Protein AF-A0A804NWT2-F1 (afdb_monomer_lite)

Sequence (155 aa):
MDVITHHIYNLGPGVDDHLVQKILDPSYLDGEASTFSDLEGILRSADVLWIRRCSRWSTHLVSLDAQQPNTRLVTDAFVFSFWYLDQLGMSSKYGTKSYCRQTLVGGNYGLLNTTTALLWHRLMGTKVLSATFNGTNKIRAYAHCAKRSGRVLCS

Organism: Zea mays (NCBI:txid4577)

pLDDT: mean 70.6, std 16.53, range [32.19, 90.81]

Foldseek 3Di:
DAEDEAEDDLQDALLDLCSLVLLQDLVSLVVVLVVLQVVLVVCVVVVHNAYEYEYEHDCVVVVVDPPRPSRLDDLPHPSVLSSVVSVVQSCLVSPHQHYHYPDCDDDPNHPPPCPSVVVCVQFADSAWDDDDDPDDSSDDDTDHFTDDPPDGDDD

Radius of gyration: 16.42 Å; chains: 1; bounding box: 43×34×36 Å

Structure (mmCIF, N/CA/C/O backbone):
data_AF-A0A804NWT2-F1
#
_entry.id   AF-A0A804NWT2-F1
#
loop_
_atom_site.group_PDB
_atom_site.id
_atom_site.type_symbol
_atom_site.label_atom_id
_atom_site.label_alt_id
_atom_site.label_comp_id
_atom_site.label_asym_id
_atom_site.label_entity_id
_atom_site.label_seq_id
_atom_site.pdbx_PDB_ins_code
_atom_site.Cartn_x
_atom_site.Cartn_y
_atom_site.Cartn_z
_atom_site.occupancy
_atom_site.B_iso_or_equiv
_atom_site.auth_seq_id
_atom_site.auth_comp_id
_atom_site.auth_asym_id
_atom_site.auth_atom_id
_atom_site.pdbx_PDB_model_num
ATOM 1 N N . MET A 1 1 ? -9.303 -12.347 19.160 1.00 55.31 1 MET A N 1
ATOM 2 C CA . MET A 1 1 ? -8.289 -11.940 18.164 1.00 55.31 1 MET A CA 1
ATOM 3 C C . MET A 1 1 ? -8.605 -10.510 17.785 1.00 55.31 1 MET A C 1
ATOM 5 O O . MET A 1 1 ? -9.683 -10.282 17.259 1.00 55.31 1 MET A O 1
ATOM 9 N N . ASP A 1 2 ? -7.726 -9.557 18.088 1.00 70.88 2 ASP A N 1
ATOM 10 C CA . ASP A 1 2 ? -8.089 -8.132 18.017 1.00 70.88 2 ASP A CA 1
ATOM 11 C C . ASP A 1 2 ? -7.752 -7.476 16.673 1.00 70.88 2 ASP A C 1
ATOM 13 O O . ASP A 1 2 ? -8.400 -6.508 16.283 1.00 70.88 2 ASP A O 1
ATOM 17 N N . VAL A 1 3 ? -6.754 -7.997 15.948 1.00 69.81 3 VAL A N 1
ATOM 18 C CA . VAL A 1 3 ? -6.269 -7.431 14.680 1.00 69.81 3 VAL A CA 1
ATOM 19 C C . VAL A 1 3 ? -5.916 -8.547 13.701 1.00 69.81 3 VAL A C 1
ATOM 21 O O . VAL A 1 3 ? -5.163 -9.454 14.049 1.00 69.81 3 VAL A O 1
ATOM 24 N N . ILE A 1 4 ? -6.378 -8.439 12.453 1.00 71.69 4 ILE A N 1
ATOM 25 C CA . ILE A 1 4 ? -5.920 -9.295 11.348 1.00 71.69 4 ILE A CA 1
ATOM 26 C C . ILE A 1 4 ? -5.014 -8.509 10.407 1.00 71.69 4 ILE A C 1
ATOM 28 O O . ILE A 1 4 ? -5.317 -7.378 10.016 1.00 71.69 4 ILE A O 1
ATOM 32 N N . THR A 1 5 ? -3.891 -9.130 10.038 1.00 71.50 5 THR A N 1
ATOM 33 C CA . THR A 1 5 ? -2.950 -8.594 9.054 1.00 71.50 5 THR A CA 1
ATOM 34 C C . THR A 1 5 ? -2.999 -9.355 7.742 1.00 71.50 5 THR A C 1
ATOM 36 O O . THR A 1 5 ? -2.805 -10.567 7.740 1.00 71.50 5 THR A O 1
ATOM 39 N N . HIS A 1 6 ? -3.179 -8.641 6.630 1.00 73.56 6 HIS A N 1
ATOM 40 C CA . HIS A 1 6 ? -3.146 -9.213 5.280 1.00 73.56 6 HIS A CA 1
ATOM 41 C C . HIS A 1 6 ? -2.074 -8.532 4.429 1.00 73.56 6 HIS A C 1
ATOM 43 O O . HIS A 1 6 ? -1.953 -7.303 4.456 1.00 73.56 6 HIS A O 1
ATOM 49 N N . HIS A 1 7 ? -1.282 -9.324 3.703 1.00 75.69 7 HIS A N 1
ATOM 50 C CA . HIS A 1 7 ? -0.216 -8.828 2.836 1.00 75.69 7 HIS A CA 1
ATOM 51 C C . HIS A 1 7 ? -0.628 -8.937 1.368 1.00 75.69 7 HIS A C 1
ATOM 53 O O . HIS A 1 7 ? -1.045 -10.004 0.935 1.00 75.69 7 HIS A O 1
ATOM 59 N N . ILE A 1 8 ? -0.484 -7.848 0.610 1.00 74.31 8 ILE A N 1
ATOM 60 C CA . ILE A 1 8 ? -0.904 -7.767 -0.799 1.00 74.31 8 ILE A CA 1
ATOM 61 C C . ILE A 1 8 ? 0.321 -7.603 -1.703 1.00 74.31 8 ILE A C 1
ATOM 63 O O . ILE A 1 8 ? 1.181 -6.761 -1.425 1.00 74.31 8 ILE A O 1
ATOM 67 N N . TYR A 1 9 ? 0.356 -8.389 -2.787 1.00 73.19 9 TYR A N 1
ATOM 68 C CA . TYR A 1 9 ? 1.405 -8.414 -3.820 1.00 73.19 9 TYR A CA 1
ATOM 69 C C . TYR A 1 9 ? 0.812 -8.514 -5.236 1.00 73.19 9 TYR A C 1
ATOM 71 O O . TYR A 1 9 ? 1.258 -9.311 -6.059 1.00 73.19 9 TYR A O 1
ATOM 79 N N . ASN A 1 10 ? -0.228 -7.739 -5.530 1.00 77.44 10 ASN A N 1
ATOM 80 C CA . ASN A 1 10 ? -1.024 -7.923 -6.745 1.00 77.44 10 ASN A CA 1
ATOM 81 C C . ASN A 1 10 ? -0.311 -7.566 -8.056 1.00 77.44 10 ASN A C 1
ATOM 83 O O . ASN A 1 10 ? -0.731 -8.025 -9.105 1.00 77.44 10 ASN A O 1
ATOM 87 N N . LEU A 1 11 ? 0.761 -6.779 -8.039 1.00 77.38 11 LEU A N 1
ATOM 88 C CA . LEU A 1 11 ? 1.490 -6.388 -9.255 1.00 77.38 11 LEU A CA 1
ATOM 89 C C . LEU A 1 11 ? 2.541 -7.413 -9.722 1.00 77.38 11 LEU A C 1
ATOM 91 O O . LEU A 1 11 ? 3.003 -7.330 -10.858 1.00 77.38 11 LEU A O 1
ATOM 95 N N . GLY A 1 12 ? 2.891 -8.394 -8.886 1.00 72.81 12 GLY A N 1
ATOM 96 C CA . GLY A 1 12 ? 3.951 -9.359 -9.184 1.00 72.81 12 GLY A CA 1
ATOM 97 C C . GLY A 1 12 ? 5.365 -8.836 -8.878 1.00 72.81 12 GLY A C 1
ATOM 98 O O . GLY A 1 12 ? 5.528 -7.887 -8.102 1.00 72.81 12 GLY A O 1
ATOM 99 N N . PRO A 1 13 ? 6.413 -9.494 -9.404 1.00 68.31 13 PRO A N 1
ATOM 100 C CA . PRO A 1 13 ? 7.792 -9.134 -9.111 1.00 68.31 13 PRO A CA 1
ATOM 101 C C . PRO A 1 13 ? 8.180 -7.831 -9.820 1.00 68.31 13 PRO A C 1
ATOM 103 O O . PRO A 1 13 ? 7.763 -7.570 -10.943 1.00 68.31 13 PRO A O 1
ATOM 106 N N . GLY A 1 14 ? 9.047 -7.032 -9.197 1.00 64.69 14 GLY A N 1
ATOM 107 C CA . GLY A 1 14 ? 9.477 -5.750 -9.768 1.00 64.69 14 GLY A CA 1
ATOM 108 C C . GLY A 1 14 ? 10.361 -5.838 -11.016 1.00 64.69 14 GLY A C 1
ATOM 109 O O . GLY A 1 14 ? 10.813 -4.801 -11.478 1.00 64.69 14 GLY A O 1
ATOM 110 N N . VAL A 1 15 ? 10.609 -7.046 -11.531 1.00 63.78 15 VAL A N 1
ATOM 111 C CA . VAL A 1 15 ? 11.328 -7.318 -12.788 1.00 63.78 15 VAL A CA 1
ATOM 112 C C . VAL A 1 15 ? 10.383 -7.516 -13.981 1.00 63.78 15 VAL A C 1
ATOM 114 O O . VAL A 1 15 ? 10.835 -7.870 -15.061 1.00 63.78 15 VAL A O 1
ATOM 117 N N . ASP A 1 16 ? 9.071 -7.354 -13.790 1.00 69.75 16 ASP A N 1
ATOM 118 C CA . ASP A 1 16 ? 8.089 -7.492 -14.867 1.00 69.75 16 ASP A CA 1
ATOM 119 C C . ASP A 1 16 ? 8.084 -6.264 -15.794 1.00 69.75 16 ASP A C 1
ATOM 121 O O . ASP A 1 16 ? 7.744 -5.154 -15.376 1.00 69.75 16 ASP A O 1
ATOM 125 N N . ASP A 1 17 ? 8.397 -6.485 -17.073 1.00 73.31 17 ASP A N 1
ATOM 126 C CA . ASP A 1 17 ? 8.400 -5.465 -18.131 1.00 73.31 17 ASP A CA 1
ATOM 127 C C . ASP A 1 17 ? 7.017 -4.862 -18.422 1.00 73.31 17 ASP A C 1
ATOM 129 O O . ASP A 1 17 ? 6.916 -3.798 -19.036 1.00 73.31 17 ASP A O 1
ATOM 133 N N . HIS A 1 18 ? 5.942 -5.509 -17.966 1.00 80.75 18 HIS A N 1
ATOM 134 C CA . HIS A 1 18 ? 4.560 -5.084 -18.196 1.00 80.75 18 HIS A CA 1
ATOM 135 C C . HIS A 1 18 ? 3.956 -4.331 -17.004 1.00 80.75 18 HIS A C 1
ATOM 137 O O . HIS A 1 18 ? 2.737 -4.150 -16.918 1.00 80.75 18 HIS A O 1
ATOM 143 N N . LEU A 1 19 ? 4.785 -3.905 -16.046 1.00 79.50 19 LEU A N 1
ATOM 144 C CA . LEU A 1 19 ? 4.309 -3.314 -14.799 1.00 79.50 19 LEU A CA 1
ATOM 145 C C . LEU A 1 19 ? 3.495 -2.029 -15.021 1.00 79.50 19 LEU A C 1
ATOM 147 O O . LEU A 1 19 ? 2.475 -1.825 -14.367 1.00 79.50 19 LEU A O 1
ATOM 151 N N . VAL A 1 20 ? 3.902 -1.182 -15.971 1.00 80.69 20 VAL A N 1
ATOM 152 C CA . VAL A 1 20 ? 3.168 0.047 -16.324 1.00 80.69 20 VAL A CA 1
ATOM 153 C C . VAL A 1 20 ? 1.782 -0.284 -16.872 1.00 80.69 20 VAL A C 1
ATOM 155 O O . VAL A 1 20 ? 0.794 0.322 -16.464 1.00 80.69 20 VAL A O 1
ATOM 158 N N . GLN A 1 21 ? 1.701 -1.269 -17.763 1.00 85.81 21 GLN A N 1
ATOM 159 C CA . GLN A 1 21 ? 0.462 -1.720 -18.385 1.00 85.81 21 GLN A CA 1
ATOM 160 C C . GLN A 1 21 ? -0.491 -2.278 -17.325 1.00 85.81 21 GLN A C 1
ATOM 162 O O . GLN A 1 21 ? -1.663 -1.925 -17.327 1.00 85.81 21 GLN A O 1
ATOM 167 N N . LYS A 1 22 ? 0.022 -3.055 -16.363 1.00 85.56 22 LYS A N 1
ATOM 168 C CA . LYS A 1 22 ? -0.755 -3.564 -15.222 1.00 85.56 22 LYS A CA 1
ATOM 169 C C . LYS A 1 22 ? -1.280 -2.456 -14.311 1.00 85.56 22 LYS A C 1
ATOM 171 O O . LYS A 1 22 ? -2.420 -2.517 -13.868 1.00 85.56 22 LYS A O 1
ATOM 176 N N . ILE A 1 23 ? -0.463 -1.440 -14.027 1.00 84.81 23 ILE A N 1
ATOM 177 C CA . ILE A 1 23 ? -0.866 -0.294 -13.195 1.00 84.81 23 ILE A CA 1
ATOM 178 C C . ILE A 1 23 ? -1.959 0.540 -13.882 1.00 84.81 23 ILE A C 1
ATOM 180 O O . ILE A 1 23 ? -2.807 1.113 -13.201 1.00 84.81 23 ILE A O 1
ATOM 184 N N . LEU A 1 24 ? -1.931 0.628 -15.213 1.00 87.25 24 LEU A N 1
ATOM 185 C CA . LEU A 1 24 ? -2.865 1.434 -16.000 1.00 87.25 24 LEU A CA 1
ATOM 186 C C . LEU A 1 24 ? -4.083 0.655 -16.522 1.00 87.25 24 LEU A C 1
ATOM 188 O O . LEU A 1 24 ? -4.972 1.277 -17.104 1.00 87.25 24 LEU A O 1
ATOM 192 N N . ASP A 1 25 ? -4.144 -0.664 -16.327 1.00 89.75 25 ASP A N 1
ATOM 193 C CA . ASP A 1 25 ? -5.283 -1.507 -16.700 1.00 89.75 25 ASP A CA 1
ATOM 194 C C . ASP A 1 25 ? -6.289 -1.605 -15.538 1.00 89.75 25 ASP A C 1
ATOM 196 O O . ASP A 1 25 ? -6.013 -2.268 -14.532 1.00 89.75 25 ASP A O 1
ATOM 200 N N . PRO A 1 26 ? -7.486 -0.995 -15.654 1.00 89.00 26 PRO A N 1
ATOM 201 C CA . PRO A 1 26 ? -8.503 -1.075 -14.611 1.00 89.00 26 PRO A CA 1
ATOM 202 C C . PRO A 1 26 ? -8.933 -2.510 -14.307 1.00 89.00 26 PRO A C 1
ATOM 204 O O . PRO A 1 26 ? -9.201 -2.821 -13.153 1.00 89.00 26 PRO A O 1
ATOM 207 N N . SER A 1 27 ? -8.948 -3.386 -15.314 1.00 88.94 27 SER A N 1
ATOM 208 C CA . SER A 1 27 ? -9.366 -4.785 -15.171 1.00 88.94 27 SER A CA 1
ATOM 209 C C . SER A 1 27 ? -8.385 -5.559 -14.291 1.00 88.94 27 SER A C 1
ATOM 211 O O . SER A 1 27 ? -8.790 -6.395 -13.486 1.00 88.94 27 SER A O 1
ATOM 213 N N . TYR A 1 28 ? -7.092 -5.240 -14.406 1.00 88.00 28 TYR A N 1
ATOM 214 C CA . TYR A 1 28 ? -6.052 -5.794 -13.545 1.00 88.00 28 TYR A CA 1
ATOM 215 C C . TYR A 1 28 ? -6.214 -5.315 -12.097 1.00 88.00 28 TYR A C 1
ATOM 217 O O . TYR A 1 28 ? -6.142 -6.110 -11.161 1.00 88.00 28 TYR A O 1
ATOM 225 N N . LEU A 1 29 ? -6.472 -4.016 -11.904 1.00 86.25 29 LEU A N 1
ATOM 226 C CA . LEU A 1 29 ? -6.692 -3.436 -10.575 1.00 86.25 29 LEU A CA 1
ATOM 227 C C . LEU A 1 29 ? -7.978 -3.954 -9.912 1.00 86.25 29 LEU A C 1
ATOM 229 O O . LEU A 1 29 ? -7.995 -4.182 -8.702 1.00 86.25 29 LEU A O 1
ATOM 233 N N . ASP A 1 30 ? -9.032 -4.190 -10.693 1.00 86.75 30 ASP A N 1
ATOM 234 C CA . ASP A 1 30 ? -10.303 -4.748 -10.221 1.00 86.75 30 ASP A CA 1
ATOM 235 C C . ASP A 1 30 ? -10.168 -6.184 -9.711 1.00 86.75 30 ASP A C 1
ATOM 237 O O . ASP A 1 30 ? -10.887 -6.566 -8.788 1.00 86.75 30 ASP A O 1
ATOM 241 N N . GLY A 1 31 ? -9.197 -6.950 -10.221 1.00 85.69 31 GLY A N 1
ATOM 242 C CA . GLY A 1 31 ? -8.869 -8.275 -9.689 1.00 85.69 31 GLY A CA 1
ATOM 243 C C . GLY A 1 31 ? -8.446 -8.250 -8.217 1.00 85.69 31 GLY A C 1
ATOM 244 O O . GLY A 1 31 ? -8.625 -9.231 -7.505 1.00 85.69 31 GLY A O 1
ATOM 245 N N . GLU A 1 32 ? -7.937 -7.120 -7.719 1.00 83.88 32 GLU A N 1
ATOM 246 C CA . GLU A 1 32 ? -7.640 -6.969 -6.295 1.00 83.88 32 GLU A CA 1
ATOM 247 C C . GLU A 1 32 ? -8.889 -6.578 -5.485 1.00 83.88 32 GLU A C 1
ATOM 249 O O . GLU A 1 32 ? -8.989 -6.896 -4.300 1.00 83.88 32 GLU A O 1
ATOM 254 N N . ALA A 1 33 ? -9.883 -5.932 -6.104 1.00 85.56 33 ALA A N 1
ATOM 255 C CA . ALA A 1 33 ? -11.108 -5.524 -5.420 1.00 85.56 33 ALA A CA 1
ATOM 256 C C . ALA A 1 33 ? -11.898 -6.725 -4.869 1.00 85.56 33 ALA A C 1
ATOM 258 O O . ALA A 1 33 ? -12.487 -6.603 -3.792 1.00 85.56 33 ALA A O 1
ATOM 259 N N . SER A 1 34 ? -11.864 -7.883 -5.544 1.00 85.56 34 SER A N 1
ATOM 260 C CA . SER A 1 34 ? -12.434 -9.130 -5.014 1.00 85.56 34 SER A CA 1
ATOM 261 C C . SER A 1 34 ? -11.703 -9.584 -3.754 1.00 85.56 34 SER A C 1
ATOM 263 O O . SER A 1 34 ? -12.355 -9.821 -2.747 1.00 85.56 34 SER A O 1
ATOM 265 N N . THR A 1 35 ? -10.365 -9.566 -3.732 1.00 84.88 35 THR A N 1
ATOM 266 C CA . THR A 1 35 ? -9.568 -9.867 -2.527 1.00 84.88 35 THR A CA 1
ATOM 267 C C . THR A 1 35 ? -9.930 -8.942 -1.362 1.00 84.88 35 THR A C 1
ATOM 269 O O . THR A 1 35 ? -10.005 -9.362 -0.203 1.00 84.88 35 THR A O 1
ATOM 272 N N . PHE A 1 36 ? -10.160 -7.653 -1.638 1.00 84.31 36 PHE A N 1
ATOM 273 C CA . PHE A 1 36 ? -10.609 -6.719 -0.610 1.00 84.31 36 PHE A CA 1
ATOM 274 C C . PHE A 1 36 ? -12.009 -7.054 -0.080 1.00 84.31 36 PHE A C 1
ATOM 276 O O . PHE A 1 36 ? -12.175 -7.068 1.143 1.00 84.31 36 PHE A O 1
ATOM 283 N N . SER A 1 37 ? -12.955 -7.335 -0.978 1.00 86.44 37 SER A N 1
ATOM 284 C CA . SER A 1 37 ? -14.343 -7.697 -0.672 1.00 86.44 37 SER A CA 1
ATOM 285 C C . SER A 1 37 ? -14.447 -9.018 0.094 1.00 86.44 37 SER A C 1
ATOM 287 O O . SER A 1 37 ? -15.114 -9.083 1.124 1.00 86.44 37 SER A O 1
ATOM 289 N N . ASP A 1 38 ? -13.745 -10.056 -0.356 1.00 85.25 38 ASP A N 1
ATOM 290 C CA . ASP A 1 38 ? -13.735 -11.378 0.274 1.00 85.25 38 ASP A CA 1
ATOM 291 C C . ASP A 1 38 ? -13.178 -1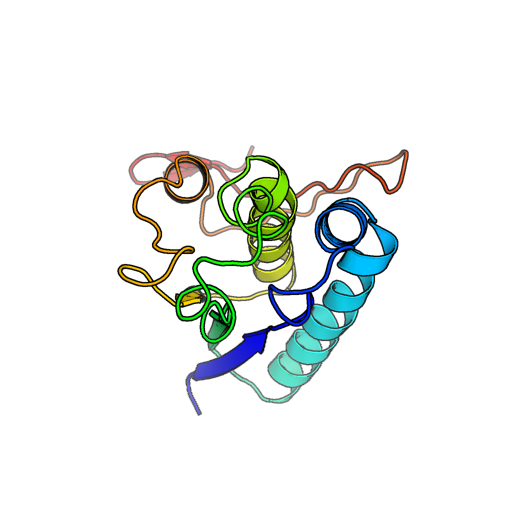1.292 1.692 1.00 85.25 38 ASP A C 1
ATOM 293 O O . ASP A 1 38 ? -13.769 -11.821 2.636 1.00 85.25 38 ASP A O 1
ATOM 297 N N . LEU A 1 39 ? -12.076 -10.552 1.871 1.00 80.25 39 LEU A N 1
ATOM 298 C CA . LEU A 1 39 ? -11.518 -10.332 3.197 1.00 80.25 39 LEU A CA 1
ATOM 299 C C . LEU A 1 39 ? -12.497 -9.553 4.084 1.00 80.25 39 LEU A C 1
ATOM 301 O O . LEU A 1 39 ? -12.670 -9.921 5.240 1.00 80.25 39 LEU A O 1
ATOM 305 N N . GLU A 1 40 ? -13.168 -8.515 3.572 1.00 83.25 40 GLU A N 1
ATOM 306 C CA . GLU A 1 40 ? -14.215 -7.816 4.331 1.00 83.25 40 GLU A CA 1
ATOM 307 C C . GLU A 1 40 ? -15.335 -8.779 4.763 1.00 83.25 40 GLU A C 1
ATOM 309 O O . GLU A 1 40 ? -15.745 -8.753 5.925 1.00 83.25 40 GLU A O 1
ATOM 314 N N . GLY A 1 41 ? -15.790 -9.659 3.866 1.00 82.50 41 GLY A N 1
ATOM 315 C CA . GLY A 1 41 ? -16.801 -10.676 4.157 1.00 82.50 41 GLY A CA 1
ATOM 316 C C . GLY A 1 41 ? -16.375 -11.633 5.272 1.00 82.50 41 GLY A C 1
ATOM 317 O O . GLY A 1 41 ? -17.109 -11.811 6.246 1.00 82.50 41 GLY A O 1
ATOM 318 N N . ILE A 1 42 ? -15.157 -12.177 5.184 1.00 79.06 42 ILE A N 1
ATOM 319 C CA . ILE A 1 42 ? -14.573 -13.043 6.222 1.00 79.06 42 ILE A CA 1
ATOM 320 C C . ILE A 1 42 ? -14.524 -12.308 7.564 1.00 79.06 42 ILE A C 1
ATOM 322 O O . ILE A 1 42 ? -14.899 -12.855 8.598 1.00 79.06 42 ILE A O 1
ATOM 326 N N . LEU A 1 43 ? -14.106 -11.048 7.566 1.00 73.25 43 LEU A N 1
ATOM 327 C CA . LEU A 1 43 ? -13.922 -10.281 8.794 1.00 73.25 43 LEU A CA 1
ATOM 328 C C . LEU A 1 43 ? -15.234 -9.898 9.469 1.00 73.25 43 LEU A C 1
ATOM 330 O O . LEU A 1 43 ? -15.327 -9.963 10.693 1.00 73.25 43 LEU A O 1
ATOM 334 N N . ARG A 1 44 ? -16.256 -9.564 8.674 1.00 75.88 44 ARG A N 1
ATOM 335 C CA . ARG A 1 44 ? -17.625 -9.377 9.166 1.00 75.88 44 ARG A CA 1
ATOM 336 C C . ARG A 1 44 ? -18.185 -10.664 9.769 1.00 75.88 44 ARG A C 1
ATOM 338 O O . ARG A 1 44 ? -18.938 -10.586 10.731 1.00 75.88 44 ARG A O 1
ATOM 345 N N . SER A 1 45 ? -17.808 -11.830 9.237 1.00 77.50 45 SER A N 1
ATOM 346 C CA . SER A 1 45 ? -18.236 -13.129 9.778 1.00 77.50 45 SER A CA 1
ATOM 347 C C . SER A 1 45 ? -17.492 -13.549 11.054 1.00 77.50 45 SER A C 1
ATOM 349 O O . SER A 1 45 ? -18.032 -14.307 11.852 1.00 77.50 45 SER A O 1
ATOM 351 N N . ALA A 1 46 ? -16.270 -13.048 11.259 1.00 71.44 46 ALA A N 1
ATOM 352 C CA . ALA A 1 46 ? -15.379 -13.456 12.347 1.00 71.44 46 ALA A CA 1
ATOM 353 C C . ALA A 1 46 ? -15.400 -12.519 13.574 1.00 71.44 46 ALA A C 1
ATOM 355 O O . ALA A 1 46 ? -14.588 -12.707 14.478 1.00 71.44 46 ALA A O 1
ATOM 356 N N . ASP A 1 47 ? -16.281 -11.509 13.594 1.00 68.19 47 ASP A N 1
ATOM 357 C CA . ASP A 1 47 ? -16.362 -10.458 14.630 1.00 68.19 47 ASP A CA 1
ATOM 358 C C . ASP A 1 47 ? -15.001 -9.787 14.923 1.00 68.19 47 ASP A C 1
ATOM 360 O O . ASP A 1 47 ? -14.604 -9.525 16.059 1.00 68.19 47 ASP A O 1
ATOM 364 N N . VAL A 1 48 ? -14.221 -9.549 13.861 1.00 64.12 48 VAL A N 1
ATOM 365 C CA . VAL A 1 48 ? -12.878 -8.968 13.971 1.00 64.12 48 VAL A CA 1
ATOM 366 C C . VAL A 1 48 ? -12.975 -7.448 13.962 1.00 64.12 48 VAL A C 1
ATOM 368 O O . VAL A 1 48 ? -13.398 -6.836 12.981 1.00 64.12 48 VAL A O 1
ATOM 371 N N . LEU A 1 49 ? -12.515 -6.827 15.049 1.00 58.97 49 LEU A N 1
ATOM 372 C CA . LEU A 1 49 ? -12.657 -5.388 15.272 1.00 58.97 49 LEU A CA 1
ATOM 373 C C . LEU A 1 49 ? -11.707 -4.526 14.410 1.00 58.97 49 LEU A C 1
ATOM 375 O O . LEU A 1 49 ? -12.029 -3.373 14.104 1.00 58.97 49 LEU A O 1
ATOM 379 N N . TRP A 1 50 ? -10.541 -5.058 14.008 1.00 56.75 50 TRP A N 1
ATOM 380 C CA . TRP A 1 50 ? -9.506 -4.282 13.309 1.00 56.75 50 TRP A CA 1
ATOM 381 C C . TRP A 1 50 ? -8.797 -5.036 12.178 1.00 56.75 50 TRP A C 1
ATOM 383 O O . TRP A 1 50 ? -8.375 -6.184 12.310 1.00 56.75 50 TRP A O 1
ATOM 393 N N . ILE A 1 51 ? -8.568 -4.319 11.074 1.00 60.81 51 ILE A N 1
ATOM 394 C CA . ILE A 1 51 ? -7.842 -4.806 9.896 1.00 60.81 51 ILE A CA 1
ATOM 395 C C . ILE A 1 51 ? -6.637 -3.913 9.657 1.00 60.81 51 ILE A C 1
ATOM 397 O O . ILE A 1 51 ? -6.781 -2.694 9.496 1.00 60.81 51 ILE A O 1
ATOM 401 N N . ARG A 1 52 ? -5.463 -4.532 9.556 1.00 60.06 52 ARG A N 1
ATOM 402 C CA . ARG A 1 52 ? -4.235 -3.874 9.125 1.00 60.06 52 ARG A CA 1
ATOM 403 C C . ARG A 1 52 ? -3.746 -4.510 7.830 1.00 60.06 52 ARG A C 1
ATOM 405 O O . ARG A 1 52 ? -3.303 -5.650 7.827 1.00 60.06 52 ARG A O 1
ATOM 412 N N . ARG A 1 53 ? -3.799 -3.792 6.713 1.00 60.97 53 ARG A N 1
ATOM 413 C CA . ARG A 1 53 ? -3.252 -4.300 5.446 1.00 60.97 53 ARG A CA 1
ATOM 414 C C . ARG A 1 53 ? -1.841 -3.797 5.263 1.00 60.97 53 ARG A C 1
ATOM 416 O O . ARG A 1 53 ? -1.612 -2.598 5.346 1.00 60.97 53 ARG A O 1
ATOM 423 N N . CYS A 1 54 ? -0.908 -4.703 5.018 1.00 58.47 54 CYS A N 1
ATOM 424 C CA . CYS A 1 54 ? 0.479 -4.362 4.766 1.00 58.47 54 CYS A CA 1
ATOM 425 C C . CYS A 1 54 ? 0.795 -4.645 3.299 1.00 58.47 54 CYS A C 1
ATOM 427 O O . CYS A 1 54 ? 0.974 -5.797 2.918 1.00 58.47 54 CYS A O 1
ATOM 429 N N . SER A 1 55 ? 0.899 -3.622 2.457 1.00 58.31 55 SER A N 1
ATOM 430 C CA . SER A 1 55 ? 1.462 -3.837 1.124 1.00 58.31 55 SER A CA 1
ATOM 431 C C . SER A 1 55 ? 2.974 -3.906 1.241 1.00 58.31 55 SER A C 1
ATOM 433 O O . SER A 1 55 ? 3.604 -2.954 1.723 1.00 58.31 55 SER A O 1
ATOM 435 N N . ARG A 1 56 ? 3.559 -5.007 0.779 1.00 52.62 56 ARG A N 1
ATOM 436 C CA . ARG A 1 56 ? 5.001 -5.117 0.613 1.00 52.62 56 ARG A CA 1
ATOM 437 C C . ARG A 1 56 ? 5.303 -5.117 -0.870 1.00 52.62 56 ARG A C 1
ATOM 439 O O . ARG A 1 56 ? 4.771 -5.914 -1.628 1.00 52.62 56 ARG A O 1
ATOM 446 N N . TRP A 1 57 ? 6.206 -4.233 -1.255 1.00 53.62 57 TRP A N 1
ATOM 447 C CA . TRP A 1 57 ? 6.872 -4.348 -2.533 1.00 53.62 57 TRP A CA 1
ATOM 448 C C . TRP A 1 57 ? 8.190 -5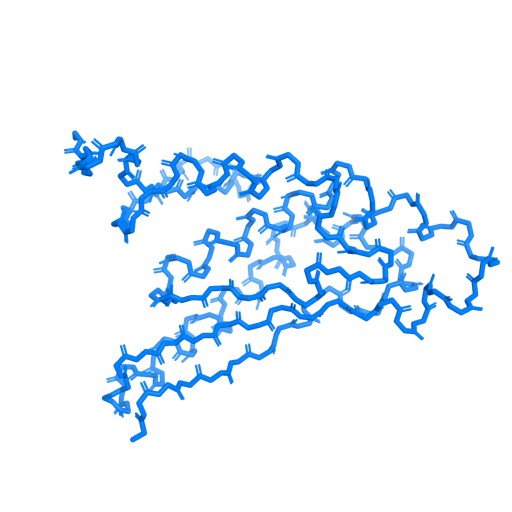.085 -2.323 1.00 53.62 57 TRP A C 1
ATOM 450 O O . TRP A 1 57 ? 8.928 -4.796 -1.380 1.00 53.62 57 TRP A O 1
ATOM 460 N N . SER A 1 58 ? 8.493 -6.050 -3.181 1.00 41.66 58 SER A N 1
ATOM 461 C CA . SER A 1 58 ? 9.797 -6.704 -3.179 1.00 41.66 58 SER A CA 1
ATOM 462 C C . SER A 1 58 ? 10.693 -6.030 -4.219 1.00 41.66 58 SER A C 1
ATOM 464 O O . SER A 1 58 ? 10.718 -6.436 -5.372 1.00 41.66 58 SER A O 1
ATOM 466 N N . THR A 1 59 ? 11.506 -5.052 -3.795 1.00 42.81 59 THR A N 1
ATOM 467 C CA . THR A 1 59 ? 12.779 -4.719 -4.493 1.00 42.81 59 THR A CA 1
ATOM 468 C C . THR A 1 59 ? 13.860 -5.698 -4.102 1.00 42.81 59 THR A C 1
ATOM 470 O O . THR A 1 59 ? 15.003 -5.498 -4.473 1.00 42.81 59 THR A O 1
ATOM 473 N N . HIS A 1 60 ? 13.566 -6.782 -3.388 1.00 36.62 60 HIS A N 1
ATOM 474 C CA . HIS A 1 60 ? 14.592 -7.797 -3.170 1.00 36.62 60 HIS A CA 1
ATOM 475 C C . HIS A 1 60 ? 15.016 -8.530 -4.460 1.00 36.62 60 HIS A C 1
ATOM 477 O O . HIS A 1 60 ? 15.928 -9.341 -4.399 1.00 36.62 60 HIS A O 1
ATOM 483 N N . LEU A 1 61 ? 14.441 -8.169 -5.619 1.00 33.6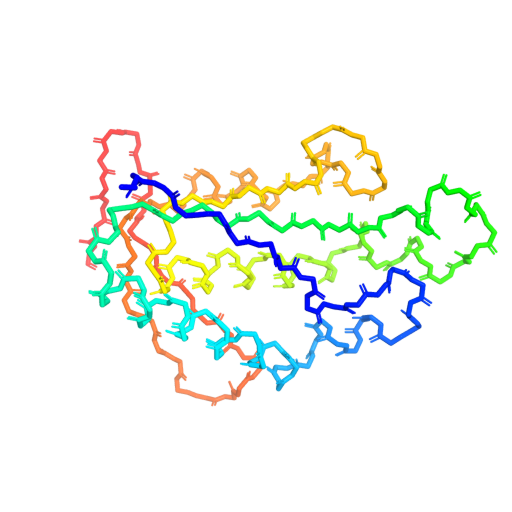2 61 LEU A N 1
ATOM 484 C CA . LEU A 1 61 ? 14.979 -8.440 -6.962 1.00 33.62 61 LEU A CA 1
ATOM 485 C C . LEU A 1 61 ? 15.420 -7.168 -7.735 1.00 33.62 61 LEU A C 1
ATOM 487 O O . LEU A 1 61 ? 15.763 -7.245 -8.901 1.00 33.62 61 LEU A O 1
ATOM 491 N N . VAL A 1 62 ? 15.390 -5.986 -7.110 1.00 35.81 62 VAL A N 1
ATOM 492 C CA . VAL A 1 62 ? 15.546 -4.659 -7.756 1.00 35.81 62 VAL A CA 1
ATOM 493 C C . VAL A 1 62 ? 16.545 -3.743 -7.014 1.00 35.81 62 VAL A C 1
ATOM 495 O O . VAL A 1 62 ? 16.927 -2.690 -7.511 1.00 35.81 62 VAL A O 1
ATOM 498 N N . SER A 1 63 ? 17.001 -4.121 -5.814 1.00 32.62 63 SER A N 1
ATOM 499 C CA . SER A 1 63 ? 18.085 -3.449 -5.077 1.00 32.62 63 SER A CA 1
ATOM 500 C C . SER A 1 63 ? 19.372 -4.276 -4.993 1.00 32.62 63 SER A C 1
ATOM 502 O O . SER A 1 63 ? 20.324 -3.826 -4.365 1.00 32.62 63 SER A O 1
ATOM 504 N N . LEU A 1 64 ? 19.409 -5.460 -5.618 1.00 33.62 64 LEU A N 1
ATOM 505 C CA . LEU A 1 64 ? 20.627 -6.269 -5.772 1.00 33.62 64 LEU A CA 1
ATOM 506 C C . LEU A 1 64 ? 21.132 -6.334 -7.223 1.00 33.62 64 LEU A C 1
ATOM 508 O O . LEU A 1 64 ? 22.327 -6.515 -7.407 1.00 33.62 64 LEU A O 1
ATOM 512 N N . ASP A 1 65 ? 20.285 -6.052 -8.219 1.00 32.19 65 ASP A N 1
ATOM 513 C CA . ASP A 1 65 ? 20.706 -5.909 -9.616 1.00 32.19 65 ASP A CA 1
ATOM 514 C C . ASP A 1 65 ? 20.535 -4.461 -10.081 1.00 32.19 65 ASP A C 1
ATOM 516 O O . ASP A 1 65 ? 19.513 -4.053 -10.629 1.00 32.19 65 ASP A O 1
ATOM 520 N N . ALA A 1 66 ? 21.593 -3.667 -9.920 1.00 39.19 66 ALA A N 1
ATOM 521 C CA . ALA A 1 66 ? 21.731 -2.343 -10.531 1.00 39.19 66 ALA A CA 1
ATOM 522 C C . ALA A 1 66 ? 21.810 -2.379 -12.082 1.00 39.19 66 ALA A C 1
ATOM 524 O O . ALA A 1 66 ? 22.125 -1.355 -12.693 1.00 39.19 66 ALA A O 1
ATOM 525 N N . GLN A 1 67 ? 21.511 -3.526 -12.705 1.00 41.75 67 GLN A N 1
ATOM 526 C CA . GLN A 1 67 ? 21.726 -3.873 -14.115 1.00 41.75 67 GLN A CA 1
ATOM 527 C C . GLN A 1 67 ? 20.443 -4.022 -14.958 1.00 41.75 67 GLN A C 1
ATOM 529 O O . GLN A 1 67 ? 20.538 -4.367 -16.130 1.00 41.75 67 GLN A O 1
ATOM 534 N N . GLN A 1 68 ? 19.259 -3.717 -14.414 1.00 46.47 68 GLN A N 1
ATOM 535 C CA . GLN A 1 68 ? 17.972 -3.824 -15.124 1.00 46.47 68 GLN A CA 1
ATOM 536 C C . GLN A 1 68 ? 17.402 -2.415 -15.448 1.00 46.47 68 GLN A C 1
ATOM 538 O O . GLN A 1 68 ? 16.830 -1.771 -14.561 1.00 46.47 68 GLN A O 1
ATOM 543 N N . PRO A 1 69 ? 17.591 -1.877 -16.676 1.00 46.28 69 PRO A N 1
ATOM 544 C CA . PRO A 1 69 ? 17.279 -0.478 -17.037 1.00 46.28 69 PRO A CA 1
ATOM 545 C C . PRO A 1 69 ? 15.777 -0.129 -17.054 1.00 46.28 69 PRO A C 1
ATOM 547 O O . PRO A 1 69 ? 15.399 1.029 -16.907 1.00 46.28 69 PRO A O 1
ATOM 550 N N . ASN A 1 70 ? 14.929 -1.137 -17.191 1.00 48.16 70 ASN A N 1
ATOM 551 C CA . ASN A 1 70 ? 13.462 -1.119 -17.202 1.00 48.16 70 ASN A CA 1
ATOM 552 C C . ASN A 1 70 ? 12.814 -0.834 -15.828 1.00 48.16 70 ASN A C 1
ATOM 554 O O . ASN A 1 70 ? 11.699 -0.321 -15.769 1.00 48.16 70 ASN A O 1
ATOM 558 N N . THR A 1 71 ? 13.496 -1.116 -14.714 1.00 49.88 71 THR A N 1
ATOM 559 C CA . THR A 1 71 ? 12.880 -1.068 -13.369 1.00 49.88 71 THR A CA 1
ATOM 560 C C . THR A 1 71 ? 12.978 0.289 -12.657 1.00 49.88 71 THR A 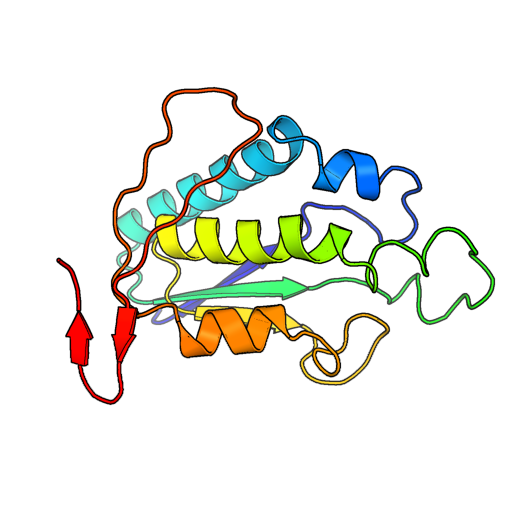C 1
ATOM 562 O O . THR A 1 71 ? 12.136 0.596 -11.811 1.00 49.88 71 THR A O 1
ATOM 565 N N . ARG A 1 72 ? 13.938 1.148 -13.041 1.00 48.88 72 ARG A N 1
ATOM 566 C CA . ARG A 1 72 ? 14.119 2.523 -12.508 1.00 48.88 72 ARG A CA 1
ATOM 567 C C . ARG A 1 72 ? 13.157 3.563 -13.107 1.00 48.88 72 ARG A C 1
ATOM 569 O O . ARG A 1 72 ? 13.430 4.756 -13.067 1.00 48.88 72 ARG A O 1
ATOM 576 N N . LEU A 1 73 ? 12.100 3.112 -13.778 1.00 56.56 73 LEU A N 1
ATOM 577 C CA . LEU A 1 73 ? 11.148 3.984 -14.473 1.00 56.56 73 LEU A CA 1
ATOM 578 C C . LEU A 1 73 ? 9.699 3.710 -14.079 1.00 56.56 73 LEU A C 1
ATOM 580 O O . LEU A 1 73 ? 8.789 4.309 -14.650 1.00 56.56 73 LEU A O 1
ATOM 584 N N . VAL A 1 74 ? 9.464 2.804 -13.125 1.00 56.78 74 VAL A N 1
ATOM 585 C CA . VAL A 1 74 ? 8.104 2.439 -12.720 1.00 56.78 74 VAL A CA 1
ATOM 586 C C . VAL A 1 74 ? 7.887 2.676 -11.240 1.00 56.78 74 VAL A C 1
ATOM 588 O O . VAL A 1 74 ? 6.996 3.443 -10.906 1.00 56.78 74 VAL A O 1
ATOM 591 N N . THR A 1 75 ? 8.689 2.092 -10.343 1.00 57.09 75 THR A N 1
ATOM 592 C CA . THR A 1 75 ? 8.434 2.171 -8.887 1.00 57.09 75 THR A CA 1
ATOM 593 C C . THR A 1 75 ? 8.733 3.537 -8.267 1.00 57.09 75 THR A C 1
ATOM 595 O O . THR A 1 75 ? 8.197 3.866 -7.209 1.00 57.09 75 THR A O 1
ATOM 598 N N . ASP A 1 76 ? 9.572 4.328 -8.926 1.00 59.03 76 ASP A N 1
ATOM 599 C CA . ASP A 1 76 ? 9.948 5.706 -8.600 1.00 59.03 76 ASP A CA 1
ATOM 600 C C . ASP A 1 76 ? 9.303 6.743 -9.539 1.00 59.03 76 ASP A C 1
ATOM 602 O O . ASP A 1 76 ? 9.469 7.948 -9.345 1.00 59.03 76 ASP A O 1
ATOM 606 N N . ALA A 1 77 ? 8.511 6.297 -10.518 1.00 70.12 77 ALA A N 1
ATOM 607 C CA . ALA A 1 77 ? 7.809 7.167 -11.448 1.00 70.12 77 ALA A CA 1
ATOM 608 C C . ALA A 1 77 ? 6.404 7.542 -10.957 1.00 70.12 77 ALA A C 1
ATOM 610 O O . ALA A 1 77 ? 5.754 6.829 -10.189 1.00 70.12 77 ALA A O 1
ATOM 611 N N . PHE A 1 78 ? 5.888 8.661 -11.480 1.00 75.75 78 PHE A N 1
ATOM 612 C CA . PHE A 1 78 ? 4.536 9.145 -11.186 1.00 75.75 78 PHE A CA 1
ATOM 613 C C . PHE A 1 78 ? 3.460 8.079 -11.440 1.00 75.75 78 PHE A C 1
ATOM 615 O O . PHE A 1 78 ? 2.471 8.032 -10.712 1.00 75.75 78 PHE A O 1
ATOM 622 N N . VAL A 1 79 ? 3.667 7.182 -12.410 1.00 78.69 79 VAL A N 1
ATOM 623 C CA . VAL A 1 79 ? 2.719 6.106 -12.727 1.00 78.69 79 VAL A CA 1
ATOM 624 C C . VAL A 1 79 ? 2.419 5.207 -11.523 1.00 78.69 79 VAL A C 1
ATOM 626 O O . VAL A 1 79 ? 1.272 4.818 -11.323 1.00 78.69 79 VAL A O 1
ATOM 629 N N . PHE A 1 80 ? 3.392 4.970 -10.638 1.00 78.00 80 PHE A N 1
ATOM 630 C CA . PHE A 1 80 ? 3.182 4.171 -9.427 1.00 78.00 80 PHE A CA 1
ATOM 631 C C . PHE A 1 80 ? 2.156 4.789 -8.472 1.00 78.00 80 PHE A C 1
ATOM 633 O O . PHE A 1 80 ? 1.524 4.082 -7.684 1.00 78.00 80 PHE A O 1
ATOM 640 N N . SER A 1 81 ? 1.965 6.111 -8.540 1.00 80.25 81 SER A N 1
ATOM 641 C CA . SER A 1 81 ? 0.981 6.800 -7.709 1.00 80.25 81 SER A CA 1
ATOM 642 C C . SER A 1 81 ? -0.450 6.355 -7.997 1.00 80.25 81 SER A C 1
ATOM 644 O O . SER A 1 81 ? -1.235 6.311 -7.053 1.00 80.25 81 SER A O 1
ATOM 646 N N . PHE A 1 82 ? -0.772 5.959 -9.238 1.00 85.75 82 PHE A N 1
ATOM 647 C CA . PHE A 1 82 ? -2.097 5.446 -9.593 1.00 85.75 82 PHE A CA 1
ATOM 648 C C . PHE A 1 82 ? -2.416 4.178 -8.809 1.00 85.75 82 PHE A C 1
ATOM 650 O O . PHE A 1 82 ? -3.415 4.142 -8.097 1.00 85.75 82 PHE A O 1
ATOM 657 N N . TRP A 1 83 ? -1.525 3.184 -8.850 1.00 84.69 83 TRP A N 1
ATOM 658 C CA . TRP A 1 83 ? -1.702 1.957 -8.075 1.00 84.69 83 TRP A CA 1
ATOM 659 C C . TRP A 1 83 ? -1.719 2.236 -6.572 1.00 84.69 83 TRP A C 1
ATOM 661 O O . TRP A 1 83 ? -2.585 1.737 -5.860 1.00 84.69 83 TRP A O 1
ATOM 671 N N . TYR A 1 84 ? -0.801 3.067 -6.070 1.00 81.75 84 TYR A N 1
ATOM 672 C CA . TYR A 1 84 ? -0.718 3.325 -4.634 1.00 81.75 84 TYR A CA 1
ATOM 673 C C . TYR A 1 84 ? -1.968 4.026 -4.078 1.00 81.75 84 TYR A C 1
ATOM 675 O O . TYR A 1 84 ? -2.491 3.620 -3.039 1.00 81.75 84 TYR A O 1
ATOM 683 N N . LEU A 1 85 ? -2.466 5.056 -4.768 1.00 86.12 85 LEU A N 1
ATOM 684 C CA . LEU A 1 85 ? -3.710 5.736 -4.396 1.00 86.12 85 LEU A CA 1
ATOM 685 C C . LEU A 1 85 ? -4.913 4.805 -4.530 1.00 86.12 85 LEU A C 1
ATOM 687 O O . LEU A 1 85 ? -5.811 4.861 -3.692 1.00 86.12 85 LEU A O 1
ATOM 691 N N . ASP A 1 86 ? -4.909 3.927 -5.531 1.00 88.00 86 ASP A N 1
ATOM 692 C CA . ASP A 1 86 ? -5.976 2.957 -5.713 1.00 88.00 86 ASP A CA 1
ATOM 693 C C . ASP A 1 86 ? -6.038 1.938 -4.569 1.00 88.00 86 ASP A C 1
ATOM 695 O O . ASP A 1 86 ? -7.104 1.696 -4.010 1.00 88.00 86 ASP A O 1
ATOM 699 N N . GLN A 1 87 ? -4.892 1.414 -4.127 1.00 86.38 87 GLN A N 1
ATOM 700 C CA . GLN A 1 87 ? -4.825 0.527 -2.962 1.00 86.38 87 GLN A CA 1
ATOM 701 C C . GLN A 1 87 ? -5.283 1.225 -1.674 1.00 86.38 87 GLN A C 1
ATOM 703 O O . GLN A 1 87 ? -6.019 0.639 -0.875 1.00 86.38 87 GLN A O 1
ATOM 708 N N . LEU A 1 88 ? -4.899 2.490 -1.468 1.00 85.69 88 LEU A N 1
ATOM 709 C CA . LEU A 1 88 ? -5.375 3.283 -0.330 1.00 85.69 88 LEU A CA 1
ATOM 710 C C . LEU A 1 88 ? -6.898 3.483 -0.382 1.00 85.69 88 LEU A C 1
ATOM 712 O O . LEU A 1 88 ? -7.578 3.282 0.629 1.00 85.69 88 LEU A O 1
ATOM 716 N N . GLY A 1 89 ? -7.435 3.805 -1.558 1.00 88.25 89 GLY A N 1
ATOM 717 C CA . GLY A 1 89 ? -8.864 3.974 -1.799 1.00 88.25 89 GLY A CA 1
ATOM 718 C C . GLY A 1 89 ? -9.664 2.692 -1.582 1.00 88.25 89 GLY A C 1
ATOM 719 O O . GLY A 1 89 ? -10.611 2.686 -0.794 1.00 88.25 89 GLY A O 1
ATOM 720 N N . MET A 1 90 ? -9.252 1.583 -2.204 1.00 87.06 90 MET A N 1
ATOM 721 C CA . MET A 1 90 ? -9.890 0.273 -2.032 1.00 87.06 90 MET A CA 1
ATOM 722 C C . MET A 1 90 ? -9.830 -0.192 -0.582 1.00 87.06 90 MET A C 1
ATOM 724 O O . MET A 1 90 ? -10.848 -0.601 -0.027 1.00 87.06 90 MET A O 1
ATOM 728 N N . SER A 1 91 ? -8.672 -0.067 0.072 1.00 84.25 91 SER A N 1
ATOM 729 C CA . SER A 1 91 ? -8.550 -0.436 1.483 1.00 84.25 91 SER A CA 1
ATOM 730 C C . SER A 1 91 ? -9.542 0.324 2.356 1.00 84.25 91 SER A C 1
ATOM 732 O O . SER A 1 91 ? -10.219 -0.290 3.181 1.00 84.25 91 SER A O 1
ATOM 734 N N . SER A 1 92 ? -9.704 1.622 2.107 1.00 84.75 92 SER A N 1
ATOM 735 C CA . SER A 1 92 ? -10.652 2.471 2.821 1.00 84.75 92 SER A CA 1
ATOM 736 C C . SER A 1 92 ? -12.104 2.079 2.521 1.00 84.75 92 SER A C 1
ATOM 738 O O . SER A 1 92 ? -12.903 1.943 3.448 1.00 84.75 92 SER A O 1
ATOM 740 N N . LYS A 1 93 ? -12.438 1.827 1.248 1.00 86.25 93 LYS A N 1
ATOM 741 C CA . LYS A 1 93 ? -13.775 1.400 0.805 1.00 86.25 93 LYS A CA 1
ATOM 742 C C . LYS A 1 93 ? -14.224 0.095 1.470 1.00 86.25 93 LYS A C 1
ATOM 744 O O . LYS A 1 93 ? -15.360 0.020 1.920 1.00 86.25 93 LYS A O 1
ATOM 749 N N . TYR A 1 94 ? -13.328 -0.885 1.590 1.00 83.81 94 TYR A N 1
ATOM 750 C CA . TYR A 1 94 ? -13.602 -2.203 2.181 1.00 83.81 94 TYR A CA 1
ATOM 751 C C . TYR A 1 94 ? -13.223 -2.289 3.673 1.00 83.81 94 TYR A C 1
ATOM 753 O O . TYR A 1 94 ? -12.754 -3.315 4.166 1.00 83.81 94 TYR A O 1
ATOM 761 N N . GLY A 1 95 ? -13.360 -1.177 4.404 1.00 76.81 95 GLY A N 1
ATOM 762 C CA . GLY A 1 95 ? -13.321 -1.166 5.869 1.00 76.81 95 GLY A CA 1
ATOM 763 C C . GLY A 1 95 ? -11.944 -1.348 6.517 1.00 76.81 95 GLY A C 1
ATOM 764 O O . GLY A 1 95 ? -11.865 -1.521 7.737 1.00 76.81 95 GLY A O 1
ATOM 765 N N . THR A 1 96 ? -10.850 -1.275 5.755 1.00 69.19 96 THR A N 1
ATOM 766 C CA . THR A 1 96 ? -9.494 -1.403 6.307 1.00 69.19 96 THR A CA 1
ATOM 767 C C . THR A 1 96 ? -9.176 -0.218 7.211 1.00 69.19 96 THR A C 1
ATOM 769 O O . THR A 1 96 ? -9.152 0.929 6.772 1.00 69.19 96 THR A O 1
ATOM 772 N N . LYS A 1 97 ? -8.901 -0.490 8.490 1.00 69.44 97 LYS A N 1
ATOM 773 C CA . LYS A 1 97 ? -8.664 0.549 9.504 1.00 69.44 97 LYS A CA 1
ATOM 774 C C . LYS A 1 97 ? -7.240 1.094 9.491 1.00 69.44 97 LYS A C 1
ATOM 776 O O . LYS A 1 97 ? -6.997 2.199 9.967 1.00 69.44 97 LYS A O 1
ATOM 781 N N . SER A 1 98 ? -6.280 0.320 8.996 1.00 70.38 98 SER A N 1
ATOM 782 C CA . SER A 1 98 ? -4.882 0.738 8.897 1.00 70.38 98 SER A CA 1
ATOM 783 C C . SER A 1 98 ? -4.222 0.148 7.660 1.00 70.38 98 SER A C 1
ATOM 785 O O . SER A 1 98 ? -4.323 -1.051 7.406 1.00 70.38 98 SER A O 1
ATOM 787 N N . TYR A 1 99 ? -3.513 0.989 6.914 1.00 68.31 99 TYR A N 1
ATOM 788 C CA . TYR A 1 99 ? -2.716 0.578 5.765 1.00 68.31 99 TYR A CA 1
ATOM 789 C C . TYR A 1 99 ? -1.239 0.830 6.065 1.00 68.31 99 TYR A C 1
ATOM 791 O O . TYR A 1 99 ? -0.823 1.958 6.329 1.00 68.31 99 TYR A O 1
ATOM 799 N N . CYS A 1 100 ? -0.446 -0.230 6.054 1.00 67.62 100 CYS A N 1
ATOM 800 C CA . CYS A 1 100 ? 0.988 -0.197 6.253 1.00 67.62 100 CYS A CA 1
ATOM 801 C C . CYS A 1 100 ? 1.682 -0.393 4.909 1.00 67.62 100 CYS A C 1
ATOM 803 O O . CYS A 1 100 ? 1.421 -1.348 4.181 1.00 67.62 100 CYS A O 1
ATOM 805 N N . ARG A 1 101 ? 2.621 0.493 4.593 1.00 62.41 101 ARG A N 1
ATOM 806 C CA . ARG A 1 101 ? 3.501 0.326 3.442 1.00 62.41 101 ARG A CA 1
ATOM 807 C C . ARG A 1 101 ? 4.864 -0.151 3.923 1.00 62.41 101 ARG A C 1
ATOM 809 O O . ARG A 1 101 ? 5.526 0.549 4.685 1.00 62.41 101 ARG A O 1
ATOM 816 N N . GLN A 1 102 ? 5.286 -1.328 3.478 1.00 55.88 102 GLN A N 1
ATOM 817 C CA . GLN A 1 102 ? 6.629 -1.839 3.736 1.00 55.88 102 GLN A CA 1
ATOM 818 C C . GLN A 1 102 ? 7.550 -1.387 2.579 1.00 55.88 102 GLN A C 1
ATOM 820 O O . GLN A 1 102 ? 7.296 -1.780 1.444 1.00 55.88 102 GLN A O 1
ATOM 825 N N . THR A 1 103 ? 8.602 -0.576 2.763 1.00 46.94 103 THR A N 1
ATOM 826 C CA . THR A 1 103 ? 9.169 0.005 3.997 1.00 46.94 103 THR A CA 1
ATOM 827 C C . THR A 1 103 ? 8.914 1.526 4.094 1.00 46.94 103 THR A C 1
ATOM 829 O O . THR A 1 103 ? 8.733 2.212 3.084 1.00 46.94 103 THR A O 1
ATOM 832 N N . LEU A 1 104 ? 8.942 2.064 5.319 1.00 44.03 104 LEU A N 1
ATOM 833 C CA . LEU A 1 104 ? 8.979 3.509 5.580 1.00 44.03 104 LEU A CA 1
ATOM 834 C C . LEU A 1 104 ? 10.351 4.117 5.218 1.00 44.03 104 LEU A C 1
ATOM 836 O O . LEU A 1 104 ? 10.409 5.228 4.700 1.00 44.03 104 LEU A O 1
ATOM 840 N N . VAL A 1 105 ? 11.438 3.367 5.424 1.00 40.94 105 VAL A N 1
ATOM 841 C CA . VAL A 1 105 ? 12.828 3.732 5.110 1.00 40.94 105 VAL A CA 1
ATOM 842 C C . VAL A 1 105 ? 13.572 2.465 4.660 1.00 40.94 105 VAL A C 1
ATOM 844 O O . VAL A 1 105 ? 13.597 1.482 5.399 1.00 40.94 105 VAL A O 1
ATOM 847 N N . GLY A 1 106 ? 14.168 2.487 3.459 1.00 38.31 106 GLY A N 1
ATOM 848 C CA . GLY A 1 106 ? 14.970 1.390 2.886 1.00 38.31 106 GLY A CA 1
ATOM 849 C C . GLY A 1 106 ? 14.343 0.682 1.668 1.00 38.31 106 GLY A C 1
ATOM 850 O O . GLY A 1 106 ? 13.136 0.443 1.618 1.00 38.31 106 GLY A O 1
ATOM 851 N N . GLY A 1 107 ? 15.176 0.337 0.679 1.00 43.47 107 GLY A N 1
ATOM 852 C CA . GLY A 1 107 ? 14.765 -0.192 -0.635 1.00 43.47 107 GLY A CA 1
ATOM 853 C C . GLY A 1 107 ? 14.377 0.914 -1.630 1.00 43.47 107 GLY A C 1
ATOM 854 O O . GLY A 1 107 ? 14.026 2.017 -1.215 1.00 43.47 107 GLY A O 1
ATOM 855 N N . ASN A 1 108 ? 14.384 0.633 -2.941 1.00 48.34 108 ASN A N 1
ATOM 856 C CA . ASN A 1 108 ? 14.003 1.595 -4.007 1.00 48.34 108 ASN A CA 1
ATOM 857 C C . ASN A 1 108 ? 12.501 1.985 -3.995 1.00 48.34 108 ASN A C 1
ATOM 859 O O . ASN A 1 108 ? 11.993 2.597 -4.925 1.00 48.34 108 ASN A O 1
ATOM 863 N N . TYR A 1 109 ? 11.784 1.645 -2.923 1.00 47.19 109 TYR A N 1
ATOM 864 C CA . TYR A 1 109 ? 10.432 2.087 -2.591 1.00 47.19 109 TYR A CA 1
ATOM 865 C C . TYR A 1 109 ? 10.380 2.764 -1.220 1.00 47.19 109 TYR A C 1
ATOM 867 O O . TYR A 1 109 ? 9.304 2.821 -0.649 1.00 47.19 109 TYR A O 1
ATOM 875 N N . GLY A 1 110 ? 11.466 3.266 -0.631 1.00 43.94 110 GLY A N 1
ATOM 876 C CA . GLY A 1 110 ? 11.367 4.054 0.607 1.00 43.94 110 GLY A CA 1
ATOM 877 C C . GLY A 1 110 ? 10.431 5.266 0.437 1.00 43.94 110 GLY A C 1
ATOM 878 O O . GLY A 1 110 ? 10.477 5.945 -0.585 1.00 43.94 110 GLY A O 1
ATOM 879 N N . LEU A 1 111 ? 9.573 5.559 1.425 1.00 52.34 111 LEU A N 1
ATOM 880 C CA . LEU A 1 111 ? 8.581 6.662 1.412 1.00 52.34 111 LEU A CA 1
ATOM 881 C C . LEU A 1 111 ? 9.195 8.086 1.403 1.00 52.34 111 LEU A C 1
ATOM 883 O O . LEU A 1 111 ? 8.481 9.076 1.555 1.00 52.34 111 LEU A O 1
ATOM 887 N N . LEU A 1 112 ? 10.509 8.218 1.209 1.00 43.78 112 LEU A N 1
ATOM 888 C CA . LEU A 1 112 ? 11.258 9.473 1.348 1.00 43.78 112 LEU A CA 1
ATOM 889 C C . LEU A 1 112 ? 11.138 10.437 0.149 1.00 43.78 112 LEU A C 1
ATOM 891 O O . LEU A 1 112 ? 11.746 11.500 0.184 1.00 43.78 112 LEU A O 1
ATOM 895 N N . ASN A 1 113 ? 10.309 10.132 -0.862 1.00 46.88 113 ASN A N 1
ATOM 896 C CA . ASN A 1 113 ? 9.986 11.069 -1.955 1.00 46.88 113 ASN A CA 1
ATOM 897 C C . ASN A 1 113 ? 8.490 11.116 -2.354 1.00 46.88 113 ASN A C 1
ATOM 899 O O . ASN A 1 113 ? 8.135 11.556 -3.444 1.00 46.88 113 ASN A O 1
ATOM 903 N N . THR A 1 114 ? 7.564 10.633 -1.516 1.00 54.88 114 THR A N 1
ATOM 904 C CA . THR A 1 114 ? 6.151 10.480 -1.925 1.00 54.88 114 THR A CA 1
ATOM 905 C C . THR A 1 114 ? 5.263 11.618 -1.422 1.00 54.88 114 THR A C 1
ATOM 907 O O . THR A 1 114 ? 4.554 11.477 -0.422 1.00 54.88 114 THR A O 1
ATOM 910 N N . THR A 1 115 ? 5.238 12.732 -2.157 1.00 61.56 115 THR A N 1
ATOM 911 C CA . THR A 1 115 ? 4.280 13.845 -1.978 1.00 61.56 115 THR A CA 1
ATOM 912 C C . THR A 1 115 ? 2.828 13.354 -1.874 1.00 61.56 115 THR A C 1
ATOM 914 O O . THR A 1 115 ? 2.021 13.921 -1.141 1.00 61.56 115 THR A O 1
ATOM 917 N N . THR A 1 116 ? 2.503 12.244 -2.541 1.00 65.38 116 THR A N 1
ATOM 918 C CA . THR A 1 116 ? 1.173 11.619 -2.568 1.00 65.38 116 THR A CA 1
ATOM 919 C C . THR A 1 116 ? 0.737 11.038 -1.221 1.00 65.38 116 THR A C 1
ATOM 921 O O . THR A 1 116 ? -0.404 11.250 -0.817 1.00 65.38 116 THR A O 1
ATOM 924 N N . ALA A 1 117 ? 1.626 10.367 -0.478 1.00 71.00 117 ALA A N 1
ATOM 925 C CA . ALA A 1 117 ? 1.306 9.826 0.848 1.00 71.00 117 ALA A CA 1
ATOM 926 C C . ALA A 1 117 ? 1.068 10.948 1.870 1.00 71.00 117 ALA A C 1
ATOM 928 O O . ALA A 1 117 ? 0.134 10.883 2.673 1.00 71.00 117 ALA A O 1
ATOM 929 N N . LEU A 1 118 ? 1.883 12.006 1.802 1.00 77.94 118 LEU A N 1
ATOM 930 C CA . LEU A 1 118 ? 1.714 13.191 2.638 1.00 77.94 118 LEU A CA 1
ATOM 931 C C . LEU A 1 118 ? 0.402 13.914 2.315 1.00 77.94 118 LEU A C 1
ATOM 933 O O . LEU A 1 118 ? -0.315 14.320 3.229 1.00 77.94 118 LEU A O 1
ATOM 937 N N . LEU A 1 119 ? 0.068 14.043 1.029 1.00 82.56 119 LEU A N 1
ATOM 938 C CA . LEU A 1 119 ? -1.180 14.649 0.580 1.00 82.56 119 LEU A CA 1
ATOM 939 C C . LEU A 1 119 ? -2.398 13.839 1.049 1.00 82.56 119 LEU A C 1
ATOM 941 O O . LEU A 1 119 ? -3.307 14.416 1.642 1.00 82.56 119 LEU A O 1
ATOM 945 N N . TRP A 1 120 ? -2.381 12.511 0.884 1.00 82.25 120 TRP A N 1
ATOM 946 C CA . TRP A 1 120 ? -3.432 11.623 1.394 1.00 82.25 120 TRP A CA 1
ATOM 947 C C . TRP A 1 120 ? -3.608 11.780 2.906 1.00 82.25 120 TRP A C 1
ATOM 949 O O . TRP A 1 120 ? -4.716 12.019 3.380 1.00 82.25 120 TRP A O 1
ATOM 959 N N . HIS A 1 121 ? -2.508 11.737 3.668 1.00 83.69 121 HIS A N 1
ATOM 960 C CA . HIS A 1 121 ? -2.540 11.909 5.121 1.00 83.69 121 HIS A CA 1
ATOM 961 C C . HIS A 1 121 ? -3.078 13.280 5.558 1.00 83.69 121 HIS A C 1
ATOM 963 O O . HIS A 1 121 ? -3.670 13.386 6.636 1.00 83.69 121 HIS A O 1
ATOM 969 N N . ARG A 1 122 ? -2.842 14.338 4.772 1.00 84.81 122 ARG A N 1
ATOM 970 C CA . ARG A 1 122 ? -3.310 15.700 5.064 1.00 84.81 122 ARG A CA 1
ATOM 971 C C . ARG A 1 122 ? -4.779 15.912 4.710 1.00 84.81 122 ARG A C 1
ATOM 973 O O . ARG A 1 122 ? -5.443 16.636 5.439 1.00 84.81 122 ARG A O 1
ATOM 980 N N . LEU A 1 123 ? -5.268 15.312 3.624 1.00 85.94 123 LEU A N 1
ATOM 981 C CA . LEU A 1 123 ? -6.603 15.590 3.084 1.00 85.94 123 LEU A CA 1
ATOM 982 C C . LEU A 1 123 ? -7.669 14.580 3.520 1.00 85.94 123 LEU A C 1
ATOM 984 O O . LEU A 1 123 ? -8.784 14.983 3.855 1.00 85.94 123 LEU A O 1
ATOM 988 N N . MET A 1 124 ? -7.344 13.286 3.529 1.00 85.94 124 MET A N 1
ATOM 989 C CA . MET A 1 124 ? -8.334 12.228 3.731 1.00 85.94 124 MET A CA 1
ATOM 990 C C . MET A 1 124 ? -8.593 11.989 5.220 1.00 85.94 124 MET A C 1
ATOM 992 O O . MET A 1 124 ? -7.688 11.659 5.992 1.00 85.94 124 MET A O 1
ATOM 996 N N . GLY A 1 125 ? -9.846 12.170 5.639 1.00 85.50 125 GLY A N 1
ATOM 997 C CA . GLY A 1 125 ? -10.314 11.844 6.981 1.00 85.50 125 GLY A CA 1
ATOM 998 C C . GLY A 1 125 ? -10.601 10.353 7.168 1.00 85.50 125 GLY A C 1
ATOM 999 O O . GLY A 1 125 ? -10.523 9.542 6.246 1.00 85.50 125 GLY A O 1
ATOM 1000 N N . THR A 1 126 ? -10.972 9.989 8.393 1.00 85.38 126 THR A N 1
ATOM 1001 C CA . THR A 1 126 ? -11.253 8.598 8.786 1.00 85.38 126 THR A CA 1
ATOM 1002 C C . THR A 1 126 ? -12.631 8.100 8.349 1.00 85.38 126 THR A C 1
ATOM 1004 O O . THR A 1 126 ? -12.871 6.894 8.354 1.00 85.38 126 THR A O 1
ATOM 1007 N N . LYS A 1 127 ? -13.547 9.005 7.978 1.00 85.69 127 LYS A N 1
ATOM 1008 C CA . LYS A 1 127 ? -14.885 8.655 7.492 1.00 85.69 127 LYS A CA 1
ATOM 1009 C C . LYS A 1 127 ? -14.874 8.547 5.970 1.00 85.69 127 LYS A C 1
ATOM 1011 O O . LYS A 1 127 ? -14.696 9.549 5.280 1.00 85.69 127 LYS A O 1
ATOM 1016 N N . VAL A 1 128 ? -15.072 7.328 5.486 1.00 87.31 128 VAL A N 1
ATOM 1017 C CA . VAL A 1 128 ? -15.165 6.987 4.063 1.00 87.31 128 VAL A CA 1
ATOM 1018 C C . VAL A 1 128 ? -16.593 7.238 3.585 1.00 87.31 128 VAL A C 1
ATOM 1020 O O . VAL A 1 128 ? -17.551 6.942 4.300 1.00 87.31 128 VAL A O 1
ATOM 1023 N N . LEU A 1 129 ? -16.732 7.818 2.398 1.00 88.81 129 LEU A N 1
ATOM 1024 C CA . LEU A 1 129 ? -18.002 8.098 1.738 1.00 88.81 129 LEU A CA 1
ATOM 1025 C C . LEU A 1 129 ? -18.155 7.189 0.515 1.00 88.81 129 LEU A C 1
ATOM 1027 O O . LEU A 1 129 ? -17.170 6.765 -0.090 1.00 88.81 129 LEU A O 1
ATOM 1031 N N . SER A 1 130 ? -19.402 6.911 0.133 1.00 87.19 130 SER A N 1
ATOM 1032 C CA . SER A 1 130 ? -19.672 6.235 -1.135 1.00 87.19 130 SER A CA 1
ATOM 1033 C C . SER A 1 130 ? -19.416 7.203 -2.287 1.00 87.19 130 SER A C 1
ATOM 1035 O O . SER A 1 130 ? -19.961 8.306 -2.304 1.00 87.19 130 SER A O 1
ATOM 1037 N N . ALA A 1 131 ? -18.594 6.788 -3.245 1.00 87.06 131 ALA A N 1
ATOM 1038 C CA . ALA A 1 131 ? -18.364 7.503 -4.490 1.00 87.06 131 ALA A CA 1
ATOM 1039 C C . ALA A 1 131 ? -18.677 6.564 -5.653 1.00 87.06 131 ALA A C 1
ATOM 1041 O O . ALA A 1 131 ? -18.206 5.426 -5.693 1.00 87.06 131 ALA A O 1
ATOM 1042 N N . THR A 1 132 ? -19.477 7.048 -6.595 1.00 85.06 132 THR A N 1
ATOM 1043 C CA . THR A 1 132 ? -19.760 6.362 -7.856 1.00 85.06 132 THR A CA 1
ATOM 1044 C C . THR A 1 132 ? -19.485 7.330 -8.992 1.00 85.06 132 THR A C 1
ATOM 1046 O O . THR A 1 132 ? -19.725 8.531 -8.873 1.00 85.06 132 THR A O 1
ATOM 1049 N N . PHE A 1 133 ? -18.916 6.814 -10.075 1.00 87.06 133 PHE A N 1
ATOM 1050 C CA . PHE A 1 133 ? -18.645 7.583 -11.276 1.00 87.06 133 PHE A CA 1
ATOM 1051 C C . PHE A 1 133 ? -19.370 6.918 -12.442 1.00 87.06 133 PHE A C 1
ATOM 1053 O O . PHE A 1 133 ? -19.090 5.766 -12.771 1.00 87.06 133 PHE A O 1
ATOM 1060 N N . ASN A 1 134 ? -20.302 7.644 -13.057 1.00 85.56 134 ASN A N 1
ATOM 1061 C CA . ASN A 1 134 ? -21.019 7.177 -14.237 1.00 85.56 134 ASN A CA 1
ATOM 1062 C C . ASN A 1 134 ? -20.221 7.575 -15.480 1.00 85.56 134 ASN A C 1
ATOM 1064 O O . ASN A 1 134 ? -20.267 8.724 -15.916 1.00 85.56 134 ASN A O 1
ATOM 1068 N N . GLY A 1 135 ? -19.469 6.631 -16.038 1.00 85.56 135 GLY A N 1
ATOM 1069 C CA . GLY A 1 135 ? -18.665 6.861 -17.231 1.00 85.56 135 GLY A CA 1
ATOM 1070 C C . GLY A 1 135 ? -17.758 5.678 -17.533 1.00 85.56 135 GLY A C 1
ATOM 1071 O O . GLY A 1 135 ? -18.134 4.524 -17.353 1.00 85.56 135 GLY A O 1
ATOM 1072 N N . THR A 1 136 ? -16.550 5.965 -18.012 1.00 88.19 136 THR A N 1
ATOM 1073 C CA . THR A 1 136 ? -15.569 4.919 -18.329 1.00 88.19 136 THR A CA 1
ATOM 1074 C C . THR A 1 136 ? -15.051 4.232 -17.063 1.00 88.19 136 THR A C 1
ATOM 1076 O O . THR A 1 136 ? -14.856 4.892 -16.043 1.00 88.19 136 THR A O 1
ATOM 1079 N N . ASN A 1 137 ? -14.691 2.951 -17.161 1.00 85.06 137 ASN A N 1
ATOM 1080 C CA . ASN A 1 137 ? -13.999 2.205 -16.099 1.00 85.06 137 ASN A CA 1
ATOM 1081 C C . ASN A 1 137 ? -12.546 2.667 -15.855 1.00 85.06 137 ASN A C 1
ATOM 1083 O O . ASN A 1 137 ? -11.878 2.165 -14.958 1.00 85.06 137 ASN A O 1
ATOM 1087 N N . LYS A 1 138 ? -12.049 3.638 -16.633 1.00 85.81 138 LYS A N 1
ATOM 1088 C CA . LYS A 1 138 ? -10.703 4.212 -16.492 1.00 85.81 138 LYS A CA 1
ATOM 1089 C C . LYS A 1 138 ? -10.597 5.247 -15.369 1.00 85.81 138 LYS A C 1
ATOM 1091 O O . LYS A 1 138 ? -9.500 5.713 -15.078 1.00 85.81 138 LYS A O 1
ATOM 1096 N N . ILE A 1 139 ? -11.718 5.630 -14.756 1.00 87.00 139 ILE A N 1
ATOM 1097 C CA . ILE A 1 139 ? -11.763 6.594 -13.653 1.00 87.00 139 ILE A CA 1
ATOM 1098 C C . ILE A 1 139 ? -12.175 5.860 -12.381 1.00 87.00 139 ILE A C 1
ATOM 1100 O O . ILE A 1 139 ? -13.246 5.260 -12.315 1.00 87.00 139 ILE A O 1
ATOM 1104 N N . ARG A 1 140 ? -11.323 5.941 -11.356 1.00 88.38 140 ARG A N 1
ATOM 1105 C CA . ARG A 1 140 ? -11.558 5.356 -10.032 1.00 88.38 140 ARG A CA 1
ATOM 1106 C C . ARG A 1 140 ? -11.757 6.485 -9.033 1.00 88.38 140 ARG A C 1
ATOM 1108 O O . ARG A 1 140 ? -10.897 7.353 -8.896 1.00 88.38 140 ARG A O 1
ATOM 1115 N N . ALA A 1 141 ? -12.911 6.498 -8.376 1.00 89.56 141 ALA A N 1
ATOM 1116 C CA . ALA A 1 141 ? -13.297 7.552 -7.450 1.00 89.56 141 ALA A CA 1
ATOM 1117 C C . ALA A 1 141 ? -13.391 7.004 -6.024 1.00 89.56 141 ALA A C 1
ATOM 1119 O O . ALA A 1 141 ? -14.092 6.026 -5.765 1.00 89.56 141 ALA A O 1
ATOM 1120 N N . TYR A 1 142 ? -12.718 7.683 -5.098 1.00 90.81 142 TYR A N 1
ATOM 1121 C CA . TYR A 1 142 ? -12.787 7.424 -3.665 1.00 90.81 142 TYR A CA 1
ATOM 1122 C C . TYR A 1 142 ? -13.071 8.738 -2.955 1.00 90.81 142 TYR A C 1
ATOM 1124 O O . TYR A 1 142 ? -12.454 9.757 -3.266 1.00 90.81 142 TYR A O 1
ATOM 1132 N N . ALA A 1 143 ? -14.000 8.718 -2.004 1.00 90.69 143 ALA A N 1
ATOM 1133 C CA . ALA A 1 143 ? -14.375 9.900 -1.250 1.00 90.69 143 ALA A CA 1
ATOM 1134 C C . ALA A 1 143 ? -14.188 9.654 0.244 1.00 90.69 143 ALA A C 1
ATOM 1136 O O . ALA A 1 143 ? -14.559 8.615 0.786 1.00 90.69 143 ALA A O 1
ATOM 1137 N N . HIS A 1 144 ? -13.612 10.643 0.911 1.00 90.12 144 HIS A N 1
ATOM 1138 C CA . HIS A 1 144 ? -13.504 10.711 2.358 1.00 90.12 144 HIS A CA 1
ATOM 1139 C C . HIS A 1 144 ? -14.019 12.071 2.795 1.00 90.12 144 HIS A C 1
ATOM 1141 O O . HIS A 1 144 ? -13.926 13.054 2.060 1.00 90.12 144 HIS A O 1
A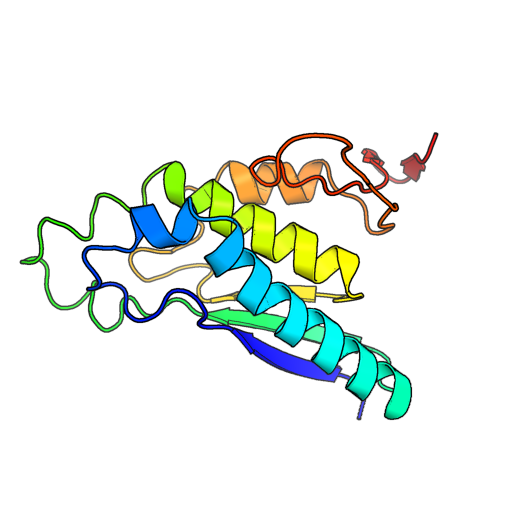TOM 1147 N N . CYS A 1 145 ? -14.502 12.151 4.023 1.00 88.50 145 CYS A N 1
ATOM 1148 C CA . CYS A 1 145 ? -14.695 13.448 4.641 1.00 88.50 145 CYS A CA 1
ATOM 1149 C C . CYS A 1 145 ? -13.340 14.136 4.850 1.00 88.50 145 CYS A C 1
ATOM 1151 O O . CYS A 1 145 ? -12.341 13.480 5.157 1.00 88.50 145 CYS A O 1
ATOM 1153 N N . ALA A 1 146 ? -13.300 15.459 4.704 1.00 85.12 146 ALA A N 1
ATOM 1154 C CA . ALA A 1 146 ? -12.049 16.204 4.752 1.00 85.12 146 ALA A CA 1
ATOM 1155 C C . ALA A 1 146 ? -11.444 16.199 6.164 1.00 85.12 146 ALA A C 1
ATOM 1157 O O . ALA A 1 146 ? -12.138 16.438 7.159 1.00 85.12 146 ALA A O 1
ATOM 1158 N N . LYS A 1 147 ? -10.128 15.980 6.249 1.00 81.12 147 LYS A N 1
ATOM 1159 C CA . LYS A 1 147 ? -9.357 16.134 7.484 1.00 81.12 147 LYS A CA 1
ATOM 1160 C C . LYS A 1 147 ? -9.053 17.617 7.700 1.00 81.12 147 LYS A C 1
ATOM 1162 O O . LYS A 1 147 ? -8.106 18.161 7.145 1.00 81.12 147 LYS A O 1
ATOM 1167 N N . ARG A 1 148 ? -9.859 18.291 8.517 1.00 68.62 148 ARG A N 1
ATOM 1168 C CA . ARG A 1 148 ? -9.576 19.654 8.988 1.00 68.62 148 ARG A CA 1
ATOM 1169 C C . ARG A 1 148 ? -9.098 19.567 10.435 1.00 68.62 148 ARG A C 1
ATOM 1171 O O . ARG A 1 148 ? -9.551 18.689 11.164 1.00 68.62 148 ARG A O 1
ATOM 1178 N N . SER A 1 149 ? -8.162 20.421 10.850 1.00 58.72 149 SER A N 1
ATOM 1179 C CA . SER A 1 149 ? -7.553 20.414 12.192 1.00 58.72 149 SER A CA 1
ATOM 1180 C C . SER A 1 149 ? -8.614 20.324 13.304 1.00 58.72 149 SER A C 1
ATOM 1182 O O . SER A 1 149 ? -9.215 21.328 13.680 1.00 58.72 149 SER A O 1
ATOM 1184 N N . GLY A 1 150 ? -8.878 19.107 13.788 1.00 54.12 150 GLY A N 1
ATOM 1185 C CA . GLY A 1 150 ? -9.838 18.807 14.853 1.00 54.12 150 GLY A CA 1
ATOM 1186 C C . GLY A 1 150 ? -11.298 18.540 14.451 1.00 54.12 150 GLY A C 1
ATOM 1187 O O . GLY A 1 150 ? -12.088 18.252 15.345 1.00 54.12 150 GLY A O 1
ATOM 1188 N N . ARG A 1 151 ? -11.704 18.602 13.170 1.00 49.12 151 ARG A N 1
ATOM 1189 C CA . ARG A 1 151 ? -13.085 18.273 12.737 1.00 49.12 151 ARG A CA 1
ATOM 1190 C C . ARG A 1 151 ? -13.117 17.598 11.365 1.00 49.12 151 ARG A C 1
ATOM 1192 O O . ARG A 1 151 ? -12.436 18.022 10.435 1.00 49.12 151 ARG A O 1
ATOM 1199 N N . VAL A 1 152 ? -13.950 16.568 11.242 1.00 56.97 152 VAL A N 1
ATOM 1200 C CA . VAL A 1 152 ? -14.250 15.889 9.978 1.00 56.97 152 VAL A CA 1
ATOM 1201 C C . VAL A 1 152 ? -15.442 16.598 9.334 1.00 56.97 152 VAL A C 1
ATOM 1203 O O . VAL A 1 152 ? -16.527 16.593 9.910 1.00 56.97 152 VAL A O 1
ATOM 1206 N N . LEU A 1 153 ? -15.247 17.235 8.174 1.00 58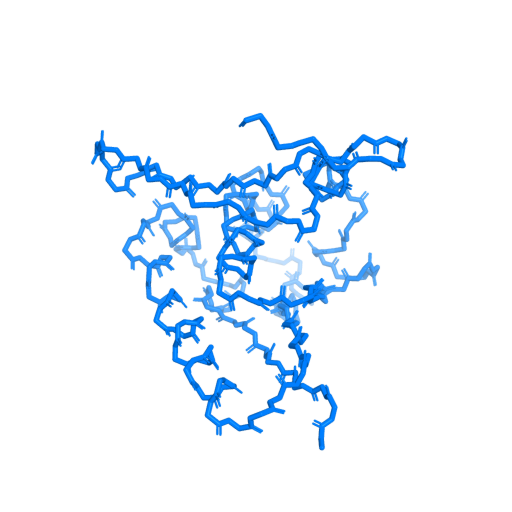.91 153 LEU A N 1
ATOM 1207 C CA . LEU A 1 153 ? -16.343 17.865 7.431 1.00 58.91 153 LEU A CA 1
ATOM 1208 C C . LEU A 1 153 ? -16.846 16.895 6.358 1.00 58.91 153 LEU A C 1
ATOM 1210 O O . LEU A 1 153 ? -16.095 16.525 5.454 1.00 58.91 153 LEU A O 1
ATOM 1214 N N . CYS A 1 154 ? -18.103 16.486 6.483 1.00 60.22 154 CYS A N 1
ATOM 1215 C CA . CYS A 1 154 ? -18.848 15.783 5.447 1.00 60.22 154 CYS A CA 1
ATOM 1216 C C . CYS A 1 154 ? -20.012 16.711 5.093 1.00 60.22 154 CYS A C 1
ATOM 1218 O O . CYS A 1 154 ? -20.922 16.852 5.909 1.00 60.22 154 CYS A O 1
ATOM 1220 N N . SER A 1 155 ? -19.919 17.423 3.974 1.00 54.69 155 SER A N 1
ATOM 1221 C CA . SER A 1 155 ? -21.054 18.162 3.409 1.00 54.69 155 SER A CA 1
ATOM 1222 C C . SER A 1 155 ? -21.940 17.223 2.612 1.00 54.69 155 SER A C 1
ATOM 1224 O O . SER A 1 155 ? -21.338 16.400 1.882 1.00 54.69 155 SER A O 1
#

InterPro domains:
  IPR005199 Glycoside hydrolase, family 79 [PF03662] (1-89)
  IPR017853 Glycoside hydrolase superfamily [SSF51445] (1-115)

Secondary structure (DSSP, 8-state):
--EEEEEE-TT--TT-TTHHHHHH-HHHHHHHHHHHHHHHHHHHHTT--EEEEEEE---TTTSS-TT-TTGGGTTTSTTHHHHHHHHHHHHHHTT-SEEEEE-SSSSTT-GGG-HHHHHHHHHEEEEEE-----S-TT----EEEEEETTEEE--